Protein 5ECA (pdb70)

Solvent-accessible surface area: 3871 Å² total; per-residue (Å²): 139,176,75,25,26,38,2,73,132,93,29,125,28,110,52,106,97,22,4,32,8,152,141,46,14,102,0,41,7,82,70,72,112,104,64,90,104,39,40,0,58,0,90,105,59,44,119,77,3,92,0,15,20,112,66,12,30,106,39,153

Secondary structure (DSSP, 8-state):
---EEEESS-B--SSSSB--B-TT-EEEEEE--SSSEEEEEETTT--EEEEEGGGEEE--

B-factor: mean 15.89, std 6.66, range [7.61, 47.37]

GO terms:
  GO:0019903 protein phosphatase binding (F, IPI)
  GO:0004713 protein tyrosine kinase activity (F, EXP)
  GO:0005829 cytosol (C, TAS)
  GO:0005515 protein binding (F, IPI)
  GO:0032991 protein-containing complex (C, IMP)
  GO:0071253 connexin binding (F, IPI)
  GO:0005634 nucleus (C, IDA)
  GO:0005856 cytoskeleton (C, IDA)
  GO:0005886 plasma membrane (C, IDA)
  GO:0010008 endosome membrane (C, IDA)
  GO:0051726 regulation of cell cycle (P, IDA)

Foldseek 3Di:
DFFKKFFQAFDDDDDDAADGDHGGWIWGFDAPPDPAWTWIATPPPRDIHIDGPVRIDTDD

Organism: Gallus gallus (NCBI:txid9031)

InterPro domains:
  IPR000719 Protein kinase domain [PS50011] (267-520)
  IPR000980 SH2 domain [PF00017] (148-230)
  IPR000980 SH2 domain [PS50001] (148-245)
  IPR000980 SH2 domain [SM00252] (146-236)
  IPR001245 Serine-threonine/tyrosine-protein kinase, catalytic domain [PF07714] (268-515)
  IPR001245 Serine-threonine/tyrosine-protein kinase, catalytic domain [PR00109] (338-351)
  IPR001245 Serine-threonine/tyrosine-protein kinase, catalytic domain [PR00109] (376-394)
  IPR001245 Serine-threonine/tyrosine-protein kinase, catalytic domain [PR00109] (424-434)
  IPR001245 Serine-threonine/tyrosine-protein kinase, catalytic domain [PR00109] (443-465)
  IPR001245 Serine-threonine/tyrosine-protein kinase, catalytic domain [PR00109] (487-509)
  IPR001452 SH3 domain [PF00018] (87-134)
  IPR001452 SH3 domain [PR00452] (84-94)
  IPR001452 SH3 domain [PR00452] (98-113)
  IPR001452 SH3 domain [PR00452] (115-124)
  IPR001452 SH3 domain [PR00452] (128-140)
  IPR001452 SH3 domain [PS50002] (81-142)
  IPR001452 SH3 domain [SM00326] (84-141)
  IPR008266 Tyrosine-protein kinase, active site [PS00109] (382-394)
  IPR011009 Protein kinase-like domain superfamily [SSF56112] (256-526)
  IPR017441 Protein kinase, ATP binding site [PS00107] (273-295)

Structure (mmCIF, N/CA/C/O backbone):
data_5ECA
#
_entry.id   5ECA
#
_cell.length_a   40.850
_cell.length_b   56.003
_cell.length_c   52.113
_cell.angle_alpha   90.000
_cell.angle_beta   90.000
_cell.angle_gamma   90.000
#
_symmetry.space_group_name_H-M   'C 2 2 21'
#
loop_
_entity.id
_entity.type
_entity.pdbx_description
1 polymer 'Proto-oncogene tyrosine-protein kinase Src'
2 water water
#
loop_
_atom_site.group_PDB
_atom_site.id
_atom_site.type_symbol
_atom_site.label_atom_id
_atom_site.label_alt_id
_atom_site.label_comp_id
_atom_site.label_asym_id
_atom_site.label_entity_id
_atom_site.label_seq_id
_atom_site.pdbx_PDB_ins_code
_atom_site.Cartn_x
_atom_site.Cartn_y
_atom_site.Cartn_z
_atom_site.occupancy
_atom_site.B_iso_or_equiv
_atom_site.auth_seq_id
_atom_site.auth_comp_id
_atom_site.auth_asym_id
_atom_site.auth_atom_id
_atom_site.pdbx_PDB_model_num
ATOM 1 N N . SER A 1 1 ? 15.523 25.460 -0.196 1.00 26.36 82 SER A N 1
ATOM 2 C CA . SER A 1 1 ? 16.270 24.309 0.289 1.00 24.18 82 SER A CA 1
ATOM 3 C C . SER A 1 1 ? 15.342 23.311 0.982 1.00 22.95 82 SER A C 1
ATOM 4 O O . SER A 1 1 ? 15.247 22.190 0.531 1.00 22.68 82 SER A O 1
ATOM 11 N N . HIS A 1 2 ? 14.660 23.717 2.058 1.00 22.59 83 HIS A N 1
ATOM 12 C CA . HIS A 1 2 ? 13.586 22.897 2.616 1.00 21.85 83 HIS A CA 1
ATOM 13 C C . HIS A 1 2 ? 12.433 22.851 1.627 1.00 17.82 83 HIS A C 1
ATOM 14 O O . HIS A 1 2 ? 11.890 23.890 1.237 1.00 18.70 83 HIS A O 1
ATOM 28 N N . MET A 1 3 ? 12.066 21.651 1.220 1.00 14.36 84 MET A N 1
ATOM 29 C CA . MET A 1 3 ? 11.055 21.464 0.195 1.00 13.18 84 MET A CA 1
ATOM 30 C C . MET A 1 3 ? 10.260 20.236 0.611 1.00 11.70 84 MET A C 1
ATOM 31 O O . MET A 1 3 ? 10.473 19.133 0.107 1.00 11.36 84 MET A O 1
ATOM 45 N N . THR A 1 4 ? 9.340 20.433 1.551 1.00 11.78 85 THR A N 1
ATOM 46 C CA . THR A 1 4 ? 8.618 19.315 2.146 1.00 11.62 85 THR A CA 1
ATOM 47 C C . THR A 1 4 ? 7.382 18.993 1.321 1.00 11.57 85 THR A C 1
ATOM 48 O O . THR A 1 4 ? 6.602 19.883 0.969 1.00 12.14 85 THR A O 1
ATOM 59 N N . PHE A 1 5 ? 7.227 17.716 1.008 1.00 10.88 86 PHE A N 1
ATOM 60 C CA . PHE A 1 5 ? 6.065 17.209 0.314 1.00 10.49 86 PHE A CA 1
ATOM 61 C C . PHE A 1 5 ? 5.485 16.066 1.127 1.00 10.46 86 PHE A C 1
ATOM 62 O O . PHE A 1 5 ? 6.175 15.433 1.926 1.00 11.80 86 PHE A O 1
ATOM 79 N N . VAL A 1 6 ? 4.202 15.805 0.920 1.00 9.77 87 VAL A N 1
ATOM 80 C CA . VAL A 1 6 ? 3.528 14.699 1.578 1.00 9.16 87 VAL A CA 1
ATOM 81 C C . VAL A 1 6 ? 3.079 13.698 0.530 1.00 8.14 87 VAL A C 1
ATOM 82 O O . VAL A 1 6 ? 2.604 14.077 -0.548 1.00 8.52 87 VAL A O 1
ATOM 95 N N . ALA A 1 7 ? 3.235 12.422 0.855 1.00 8.51 88 ALA A N 1
ATOM 96 C CA . ALA A 1 7 ? 2.803 11.354 -0.029 1.00 8.23 88 ALA A CA 1
ATOM 97 C C . ALA A 1 7 ? 1.281 11.241 -0.027 1.00 7.70 88 ALA A C 1
ATOM 98 O O . ALA A 1 7 ? 0.643 11.114 1.025 1.00 8.41 88 ALA A O 1
ATOM 105 N N . LEU A 1 8 ? 0.702 11.255 -1.225 1.00 7.61 89 LEU A N 1
ATOM 106 C CA . LEU A 1 8 ? -0.738 11.161 -1.412 1.00 8.26 89 LEU A CA 1
ATOM 107 C C . LEU A 1 8 ? -1.225 9.728 -1.476 1.00 8.07 89 LEU A C 1
ATOM 108 O O . LEU A 1 8 ? -2.414 9.482 -1.250 1.00 9.14 89 LEU A O 1
ATOM 124 N N . TYR A 1 9 ? -0.327 8.797 -1.794 1.00 8.33 90 TYR A N 1
ATOM 125 C CA . TYR A 1 9 ? -0.629 7.385 -1.970 1.00 9.08 90 TYR A CA 1
ATOM 126 C C . TYR A 1 9 ? 0.581 6.602 -1.493 1.00 8.96 90 TYR A C 1
ATOM 127 O O . TYR A 1 9 ? 1.695 7.121 -1.467 1.00 9.73 90 TYR A O 1
ATOM 145 N N . ASP A 1 10 ? 0.360 5.336 -1.147 1.00 9.43 91 ASP A N 1
ATOM 146 C CA . ASP A 1 10 ? 1.470 4.415 -0.938 1.00 10.11 91 ASP A CA 1
ATOM 147 C C . ASP A 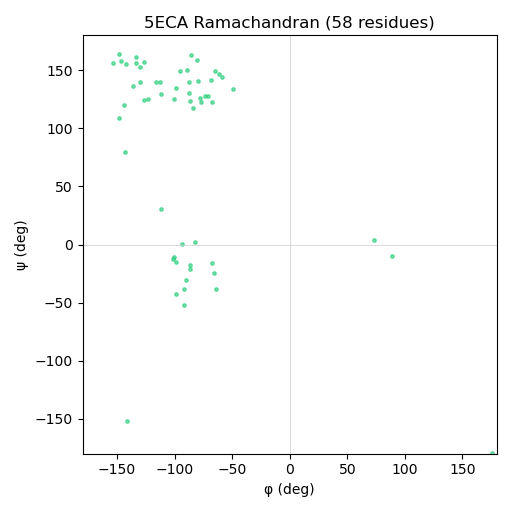1 10 ? 2.218 4.201 -2.248 1.00 9.60 91 ASP A C 1
ATOM 148 O O . ASP A 1 10 ? 1.630 4.196 -3.337 1.00 10.48 91 ASP A O 1
ATOM 157 N N . TYR A 1 11 ? 3.517 3.943 -2.141 1.00 9.42 92 TYR A N 1
ATOM 158 C CA . TYR A 1 11 ? 4.312 3.558 -3.297 1.00 9.49 92 TYR A CA 1
ATOM 159 C C . TYR A 1 11 ? 5.346 2.542 -2.847 1.00 9.43 92 TYR A C 1
ATOM 160 O O . TYR A 1 11 ? 6.175 2.833 -1.978 1.00 9.85 92 TYR A O 1
ATOM 178 N N . VAL A 1 12 ? 5.304 1.352 -3.423 1.00 9.76 93 VAL A N 1
ATOM 179 C CA . VAL A 1 12 ? 6.342 0.355 -3.198 1.00 10.44 93 VAL A CA 1
ATOM 180 C C . VAL A 1 12 ? 7.278 0.387 -4.391 1.00 11.10 93 VAL A C 1
ATOM 181 O O . VAL A 1 12 ? 6.846 0.231 -5.540 1.00 11.64 93 VAL A O 1
ATOM 194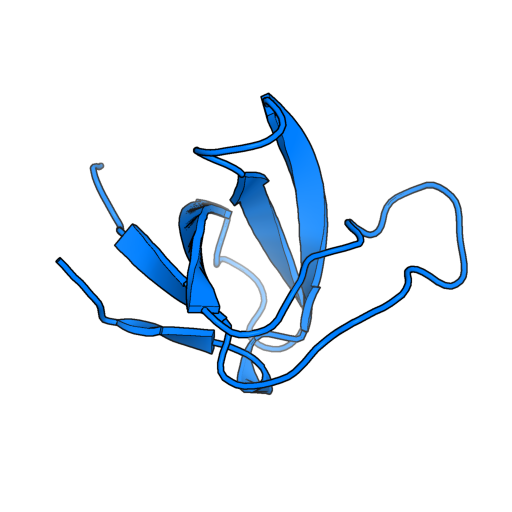 N N . ALA A 1 13 ? 8.561 0.578 -4.115 1.00 11.49 94 ALA A N 1
ATOM 195 C CA . ALA A 1 13 ? 9.553 0.678 -5.166 1.00 12.34 94 ALA A CA 1
ATOM 196 C C . ALA A 1 13 ? 9.619 -0.604 -5.979 1.00 12.99 94 ALA A C 1
ATOM 197 O O . ALA A 1 13 ? 9.457 -1.714 -5.462 1.00 13.77 94 ALA A O 1
ATOM 204 N N . SER A 1 14 ? 9.903 -0.446 -7.269 1.00 13.67 95 SER A N 1
ATOM 205 C CA . SER A 1 14 ? 10.027 -1.589 -8.157 1.00 15.41 95 SER A CA 1
ATOM 206 C C . SER A 1 14 ? 11.470 -1.969 -8.435 1.00 15.33 95 SER A C 1
ATOM 207 O O . SER A 1 14 ? 11.708 -3.033 -9.008 1.00 15.62 95 SER A O 1
ATOM 215 N N . GLY A 1 15 ? 12.428 -1.134 -8.056 1.00 15.73 96 GLY A N 1
ATOM 216 C CA . GLY A 1 15 ? 13.814 -1.407 -8.357 1.00 16.82 96 GLY A CA 1
ATOM 217 C C . GLY A 1 15 ? 14.743 -1.023 -7.232 1.00 16.45 96 GLY A C 1
ATOM 218 O O . GLY A 1 15 ? 14.365 -1.013 -6.057 1.00 16.08 96 GLY A O 1
ATOM 222 N N . GLU A 1 16 ? 15.977 -0.693 -7.598 1.00 17.16 97 GLU A N 1
ATOM 223 C CA . GLU A 1 16 ? 16.991 -0.369 -6.612 1.00 18.09 97 GLU A CA 1
ATOM 224 C C . GLU A 1 16 ? 17.032 1.111 -6.276 1.00 18.45 97 GLU A C 1
ATOM 225 O O . GLU A 1 16 ? 17.356 1.469 -5.138 1.00 21.31 97 GLU A O 1
ATOM 229 N N . THR A 1 17 ? 16.699 1.983 -7.222 1.00 16.15 98 THR A N 1
ATOM 230 C CA . THR A 1 17 ? 16.958 3.401 -7.042 1.00 15.99 98 THR A CA 1
ATOM 231 C C . THR A 1 17 ? 15.728 4.190 -6.633 1.00 14.29 98 THR A C 1
ATOM 232 O O . THR A 1 17 ? 15.880 5.348 -6.236 1.00 14.49 98 THR A O 1
ATOM 243 N N . ASP A 1 18 ? 14.534 3.607 -6.721 1.00 13.88 99 ASP A N 1
ATOM 244 C CA . ASP A 1 18 ? 13.343 4.299 -6.261 1.00 12.49 99 ASP A CA 1
ATOM 245 C C . ASP A 1 18 ? 13.143 4.087 -4.759 1.00 12.10 99 ASP A C 1
ATOM 246 O O . ASP A 1 18 ? 13.773 3.235 -4.134 1.00 14.61 99 ASP A O 1
ATOM 255 N N . LEU A 1 19 ? 12.308 4.939 -4.172 1.00 10.46 100 LEU A N 1
ATOM 256 C CA . LEU A 1 19 ? 12.068 4.979 -2.739 1.00 10.27 100 LEU A CA 1
ATOM 257 C C . LEU A 1 19 ? 10.650 4.508 -2.471 1.00 10.26 100 LEU A C 1
ATOM 258 O O . LEU A 1 19 ? 9.707 5.026 -3.075 1.00 9.96 100 LEU A O 1
ATOM 274 N N . SER A 1 20 ? 10.494 3.564 -1.543 1.00 10.41 101 SER A N 1
ATOM 275 C CA . SER A 1 20 ? 9.173 3.149 -1.090 1.00 9.96 101 SER A CA 1
ATOM 276 C C . SER A 1 20 ? 8.727 4.054 0.043 1.00 9.33 101 SER A C 1
ATOM 277 O O . SER A 1 20 ? 9.523 4.385 0.927 1.00 9.86 101 SER A O 1
ATOM 285 N N . PHE A 1 21 ? 7.445 4.417 0.039 1.00 8.60 102 PHE A N 1
ATOM 286 C CA . PHE A 1 21 ? 6.919 5.310 1.057 1.00 8.20 102 PHE A CA 1
ATOM 287 C C . PHE A 1 21 ? 5.436 5.049 1.238 1.00 8.51 102 PHE A C 1
ATOM 288 O O . PHE A 1 21 ? 4.762 4.528 0.346 1.00 8.81 102 PHE A O 1
ATOM 305 N N . LYS A 1 22 ? 4.941 5.414 2.417 1.00 8.94 103 LYS A N 1
ATOM 306 C CA . LYS A 1 22 ? 3.540 5.271 2.758 1.00 9.72 103 LYS A CA 1
ATOM 307 C C . LYS A 1 22 ? 2.790 6.568 2.497 1.00 8.80 103 LYS A C 1
ATOM 308 O O . LYS A 1 22 ? 3.328 7.668 2.655 1.00 8.95 103 LYS A O 1
ATOM 327 N N . LYS A 1 23 ? 1.520 6.431 2.147 1.00 9.25 104 LYS A N 1
ATOM 328 C CA . LYS A 1 23 ? 0.632 7.579 2.150 1.00 9.32 104 LYS A CA 1
ATOM 329 C C . LYS A 1 23 ? 0.761 8.327 3.471 1.00 8.56 104 LYS A C 1
ATOM 330 O O . LYS A 1 23 ? 0.772 7.722 4.548 1.00 9.57 104 LYS A O 1
ATOM 349 N N . GLY A 1 24 ? 0.867 9.655 3.383 1.00 8.67 105 GLY A N 1
ATOM 350 C CA . GLY A 1 24 ? 1.015 10.488 4.559 1.00 8.88 105 GLY A CA 1
ATOM 351 C C . GLY A 1 24 ? 2.438 10.725 5.005 1.00 9.35 105 GLY A C 1
ATOM 352 O O . GLY A 1 24 ? 2.663 11.558 5.888 1.00 9.94 105 GLY A O 1
ATOM 356 N N . GLU A 1 25 ? 3.400 10.019 4.435 1.00 9.24 106 GLU A N 1
ATOM 357 C CA . GLU A 1 25 ? 4.792 10.237 4.775 1.00 10.43 106 GLU A CA 1
ATOM 358 C C . GLU A 1 25 ? 5.226 11.599 4.253 1.00 10.63 106 GLU A C 1
ATOM 359 O O . GLU A 1 25 ? 4.843 12.017 3.154 1.00 12.32 106 GLU A O 1
ATOM 371 N N . ARG A 1 26 ? 6.047 12.284 5.040 1.00 10.34 107 ARG A N 1
ATOM 372 C CA . ARG A 1 26 ? 6.613 13.567 4.650 1.00 10.00 107 ARG A CA 1
ATOM 373 C C . ARG A 1 26 ? 8.026 13.369 4.130 1.00 9.95 107 ARG A C 1
ATOM 374 O O . ARG A 1 26 ? 8.820 12.635 4.725 1.00 10.16 107 ARG A O 1
ATOM 395 N N . LEU A 1 27 ? 8.320 14.015 3.009 1.00 10.02 108 LEU A N 1
ATOM 396 C CA . LEU A 1 27 ? 9.553 13.796 2.276 1.00 10.30 108 LEU A CA 1
ATOM 397 C C . LEU A 1 27 ? 10.194 15.139 1.974 1.00 10.18 108 LEU A C 1
ATOM 398 O O . LEU A 1 27 ? 9.509 16.103 1.631 1.00 11.18 108 LEU A O 1
ATOM 414 N N . GLN A 1 28 ? 11.513 15.193 2.098 1.00 9.57 109 GLN A N 1
ATOM 415 C CA . GLN A 1 28 ? 12.305 16.314 1.610 1.00 8.91 109 GLN A CA 1
ATOM 416 C C . GLN A 1 28 ? 12.645 16.046 0.146 1.00 8.62 109 GLN A C 1
ATOM 417 O O . GLN A 1 28 ? 13.251 15.018 -0.187 1.00 9.01 109 GLN A O 1
ATOM 431 N N . ILE A 1 29 ? 12.271 16.965 -0.735 1.00 8.66 110 ILE A N 1
ATOM 432 C CA . ILE A 1 29 ? 12.591 16.807 -2.149 1.00 8.61 110 ILE A CA 1
ATOM 433 C C . ILE A 1 29 ? 14.005 17.319 -2.389 1.00 9.09 110 ILE A C 1
ATOM 434 O O . ILE A 1 29 ? 14.305 18.494 -2.165 1.00 10.69 110 ILE A O 1
ATOM 450 N N . VAL A 1 30 ? 14.879 16.414 -2.813 1.00 8.78 111 VAL A N 1
ATOM 451 C CA . VAL A 1 30 ? 16.299 16.682 -2.983 1.00 8.94 111 VAL A CA 1
ATOM 452 C C . VAL A 1 30 ? 16.610 17.138 -4.394 1.00 10.16 111 VAL A C 1
ATOM 453 O O . VAL A 1 30 ? 17.470 17.992 -4.602 1.00 11.19 111 VAL A O 1
ATOM 466 N N . ASN A 1 31 ? 15.953 16.561 -5.387 1.00 10.61 112 ASN A N 1
ATOM 467 C CA . ASN A 1 31 ? 16.268 16.881 -6.770 1.00 12.49 112 ASN A CA 1
ATOM 468 C C . ASN A 1 31 ? 14.981 16.747 -7.566 1.00 12.94 112 ASN A C 1
ATOM 469 O O . ASN A 1 31 ? 14.477 15.635 -7.770 1.00 13.59 112 ASN A O 1
ATOM 480 N N . ASN A 1 32 ? 14.444 17.886 -7.994 1.00 12.76 113 ASN A N 1
ATOM 481 C CA . ASN A 1 32 ? 13.257 17.935 -8.838 1.00 14.22 113 ASN A CA 1
ATOM 482 C C . ASN A 1 32 ? 13.591 18.427 -10.242 1.00 15.69 113 ASN A C 1
ATOM 483 O O . ASN A 1 32 ? 12.749 19.040 -10.899 1.00 16.39 113 ASN A O 1
ATOM 494 N N . THR A 1 33 ? 14.811 18.145 -10.712 1.00 15.52 114 THR A N 1
ATOM 495 C CA . THR A 1 33 ? 15.223 18.583 -12.045 1.00 16.72 114 THR A CA 1
ATOM 496 C C . THR A 1 33 ? 14.388 17.920 -13.124 1.00 16.77 114 THR A C 1
ATOM 497 O O . THR A 1 33 ? 14.074 18.546 -14.143 1.00 18.41 114 THR A O 1
ATOM 508 N N . GLU A 1 34 ? 14.056 16.648 -12.947 1.00 16.55 115 GLU A N 1
ATOM 509 C CA . GLU A 1 34 ? 13.162 15.961 -13.865 1.00 17.61 115 GLU A CA 1
ATOM 510 C C . GLU A 1 34 ? 11.726 16.138 -13.397 1.00 17.61 115 GLU A C 1
ATOM 511 O O . GLU A 1 34 ? 11.453 16.243 -12.199 1.00 17.91 115 GLU A O 1
ATOM 523 N N . GLY A 1 35 ? 10.798 16.140 -14.343 1.00 17.98 116 GLY A N 1
ATOM 524 C CA . GLY A 1 35 ? 9.414 16.387 -13.993 1.00 18.37 116 GLY A CA 1
ATOM 525 C C . GLY A 1 35 ? 8.658 15.142 -13.581 1.00 18.24 116 GLY A C 1
ATOM 526 O O . GLY A 1 35 ? 7.603 15.241 -12.941 1.00 18.91 116 GLY A O 1
ATOM 530 N N . ASP A 1 36 ? 9.187 13.966 -13.919 1.00 17.25 117 ASP A N 1
ATOM 531 C CA . ASP A 1 36 ? 8.503 12.707 -13.650 1.00 17.55 117 ASP A CA 1
ATOM 532 C C . ASP A 1 36 ? 9.000 11.995 -12.400 1.00 15.28 117 ASP A C 1
ATOM 533 O O . ASP A 1 36 ? 8.185 11.475 -11.635 1.00 14.54 117 AS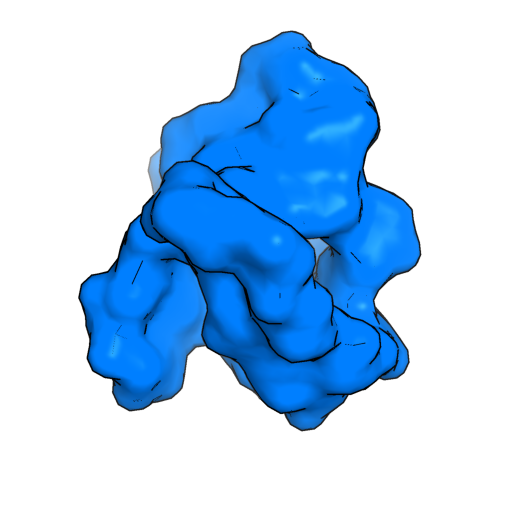P A O 1
ATOM 542 N N . TRP A 1 37 ? 10.309 11.952 -12.185 1.00 13.93 118 TRP A N 1
ATOM 543 C CA . TRP A 1 37 ? 10.912 11.264 -11.052 1.00 12.83 118 TRP A CA 1
ATOM 544 C C . TRP A 1 37 ? 11.754 12.262 -10.280 1.00 11.73 118 TRP A C 1
ATOM 545 O O . TRP A 1 37 ? 12.638 12.904 -10.853 1.00 13.02 118 TRP A O 1
ATOM 566 N N . TRP A 1 38 ? 11.483 12.384 -8.989 1.00 10.10 119 TRP A N 1
ATOM 567 C CA . TRP A 1 38 ? 12.195 13.295 -8.111 1.00 9.92 119 TRP A CA 1
ATOM 568 C C . TRP A 1 38 ? 13.005 12.489 -7.116 1.00 9.76 119 TRP A C 1
ATOM 569 O O . TRP A 1 38 ? 12.530 11.482 -6.581 1.00 9.85 119 TRP A O 1
ATOM 590 N N . LEU A 1 39 ? 14.215 12.943 -6.833 1.00 9.57 120 LEU A N 1
ATOM 591 C CA . LEU A 1 39 ? 14.960 12.364 -5.724 1.00 10.00 120 LEU A CA 1
ATOM 592 C C . LEU A 1 39 ? 14.412 12.941 -4.428 1.00 8.94 120 LEU A C 1
ATOM 593 O O . LEU A 1 39 ? 14.347 14.164 -4.263 1.00 9.07 120 LEU A O 1
ATOM 609 N N . ALA A 1 40 ? 14.023 12.055 -3.518 1.00 8.97 121 ALA A N 1
ATOM 610 C CA . ALA A 1 40 ? 13.394 12.432 -2.267 1.00 9.07 121 ALA A CA 1
ATOM 611 C C . ALA A 1 40 ? 14.031 11.681 -1.111 1.00 8.75 121 ALA A C 1
ATOM 612 O O . ALA A 1 40 ? 14.577 10.591 -1.266 1.00 9.68 121 ALA A O 1
ATOM 619 N N . HIS A 1 41 ? 13.909 12.277 0.066 1.00 8.77 122 HIS A N 1
ATOM 620 C CA . HIS A 1 41 ? 14.435 11.727 1.303 1.00 9.56 122 HIS A CA 1
ATOM 621 C C . HIS A 1 41 ? 13.296 11.684 2.303 1.00 9.33 122 HIS A C 1
ATOM 622 O O . HIS A 1 41 ? 12.655 12.706 2.559 1.00 9.90 122 HIS A O 1
ATOM 636 N N . SER A 1 42 ? 13.033 10.509 2.853 1.00 9.27 123 SER A N 1
ATOM 637 C CA . SER A 1 42 ? 11.956 10.371 3.818 1.00 10.43 123 SER A CA 1
ATOM 638 C C . SER A 1 42 ? 12.373 10.911 5.170 1.00 11.69 123 SER A C 1
ATOM 639 O O . SER A 1 42 ? 13.350 10.441 5.760 1.00 12.77 123 SER A O 1
ATOM 647 N N . LEU A 1 43 ? 11.610 11.873 5.674 1.00 11.44 124 LEU A N 1
ATOM 648 C CA . LEU A 1 43 ? 11.850 12.364 7.024 1.00 13.43 124 LEU A CA 1
ATOM 649 C C . LEU A 1 43 ? 11.536 11.317 8.086 1.00 16.98 124 LEU A C 1
ATOM 650 O O . LEU A 1 43 ? 11.972 11.467 9.231 1.00 19.77 1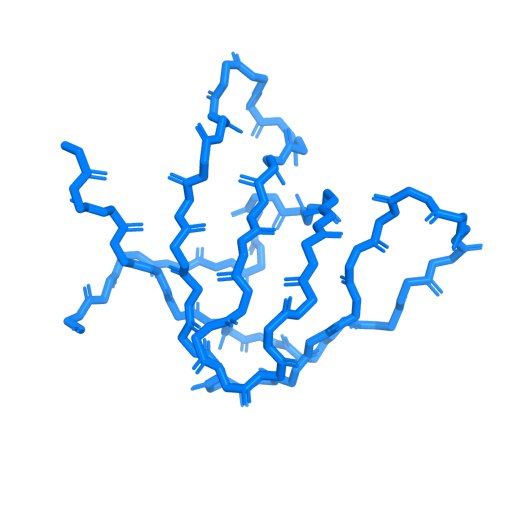24 LEU A O 1
ATOM 666 N N . THR A 1 44 ? 10.809 10.262 7.726 1.00 18.08 125 THR A N 1
ATOM 667 C CA . THR A 1 44 ? 10.386 9.203 8.639 1.00 20.55 125 THR A CA 1
ATOM 668 C C . THR A 1 44 ? 11.385 8.046 8.679 1.00 19.97 125 THR A C 1
ATOM 669 O O . THR A 1 44 ? 11.800 7.612 9.756 1.00 21.93 125 THR A O 1
ATOM 680 N N . THR A 1 45 ? 11.752 7.513 7.515 1.00 17.32 126 THR A N 1
ATOM 681 C CA . THR A 1 45 ? 12.577 6.315 7.432 1.00 16.99 126 THR A CA 1
ATOM 682 C C . THR A 1 45 ? 14.045 6.619 7.180 1.00 17.82 126 THR A C 1
ATOM 683 O O . THR A 1 45 ? 14.887 5.727 7.361 1.00 18.84 126 THR A O 1
ATOM 694 N N . GLY A 1 46 ? 14.365 7.842 6.761 1.00 16.71 127 GLY A N 1
ATOM 695 C CA . GLY A 1 46 ? 15.713 8.207 6.404 1.00 17.14 127 GLY A CA 1
ATOM 696 C C . GLY A 1 46 ? 16.194 7.633 5.101 1.00 15.67 127 GLY A C 1
ATOM 697 O O . GLY A 1 46 ? 17.354 7.857 4.737 1.00 17.64 127 GLY A O 1
ATOM 701 N N . ARG A 1 47 ? 15.337 6.924 4.369 1.00 13.69 128 ARG A N 1
ATOM 702 C CA . ARG A 1 47 ? 15.737 6.396 3.083 1.00 13.34 128 ARG A CA 1
ATOM 703 C C . ARG A 1 47 ? 15.646 7.487 2.032 1.00 12.47 128 ARG A C 1
ATOM 704 O O . ARG A 1 47 ? 14.931 8.477 2.190 1.00 11.94 128 ARG A O 1
ATOM 725 N N . THR A 1 48 ? 16.376 7.284 0.953 1.00 12.53 129 THR A N 1
ATOM 726 C CA . THR A 1 48 ? 16.496 8.271 -0.101 1.00 12.49 129 THR A CA 1
ATOM 727 C C . THR A 1 48 ? 16.369 7.534 -1.417 1.00 12.60 129 THR A C 1
ATOM 728 O O . THR A 1 48 ? 16.925 6.447 -1.577 1.00 16.14 129 THR A O 1
ATOM 739 N N . GLY A 1 49 ? 15.602 8.092 -2.341 1.00 10.82 130 GLY A N 1
ATOM 740 C CA . GLY A 1 49 ? 15.500 7.490 -3.653 1.00 10.90 130 GLY A CA 1
ATOM 741 C C . GLY A 1 49 ? 14.498 8.238 -4.495 1.00 10.12 130 GLY A C 1
ATOM 742 O O . GLY A 1 49 ? 13.892 9.224 -4.060 1.00 10.12 130 GLY A O 1
ATOM 746 N N . TYR A 1 50 ? 14.334 7.752 -5.718 1.00 10.30 131 TYR A N 1
ATOM 747 C CA . TYR A 1 50 ? 13.450 8.403 -6.667 1.00 10.11 131 TYR A CA 1
ATOM 748 C C . TYR A 1 50 ? 11.994 8.060 -6.410 1.00 9.69 131 TYR A C 1
ATOM 749 O O . TYR A 1 50 ? 11.646 6.919 -6.102 1.00 10.13 131 TYR A O 1
ATOM 767 N N . ILE A 1 51 ? 11.143 9.063 -6.574 1.00 9.50 132 ILE A N 1
ATOM 768 C CA . ILE A 1 51 ? 9.709 8.904 -6.375 1.00 9.14 132 ILE A CA 1
ATOM 769 C C . ILE A 1 51 ? 8.975 9.459 -7.581 1.00 9.59 132 ILE A C 1
ATOM 770 O O . ILE A 1 51 ? 9.459 10.392 -8.235 1.00 9.49 132 ILE A O 1
ATOM 786 N N . PRO A 1 52 ? 7.785 8.948 -7.881 1.00 9.39 133 PRO A N 1
ATOM 787 C CA . PRO A 1 52 ? 6.962 9.566 -8.921 1.00 9.91 133 PRO A CA 1
ATOM 788 C C . PRO A 1 52 ? 6.430 10.896 -8.422 1.00 9.57 133 PRO A C 1
ATOM 789 O O . PRO A 1 52 ? 5.817 10.975 -7.354 1.00 10.37 133 PRO A O 1
ATOM 800 N N . SER A 1 53 ? 6.642 11.941 -9.212 1.00 9.77 134 SER A N 1
ATOM 801 C CA . SER A 1 53 ? 6.308 13.278 -8.751 1.00 11.53 134 SER A CA 1
ATOM 802 C C . SER A 1 53 ? 4.814 13.465 -8.557 1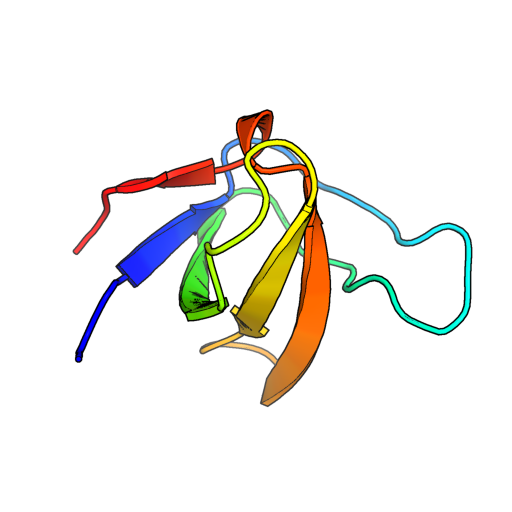.00 11.27 134 SER A C 1
ATOM 803 O O . SER A 1 53 ? 4.408 14.344 -7.788 1.00 12.50 134 SER A O 1
ATOM 811 N N . ASN A 1 54 ? 3.989 12.677 -9.242 1.00 10.57 135 ASN A N 1
ATOM 812 C CA . ASN A 1 54 ? 2.542 12.813 -9.100 1.00 11.43 135 ASN A CA 1
ATOM 813 C C . ASN A 1 54 ? 1.992 12.085 -7.877 1.00 10.71 135 ASN A C 1
ATOM 814 O O . ASN A 1 54 ? 0.780 12.121 -7.647 1.00 11.63 135 ASN A O 1
ATOM 825 N N . TYR A 1 55 ? 2.846 11.456 -7.070 1.00 9.41 136 TYR A N 1
ATOM 826 C CA . TYR A 1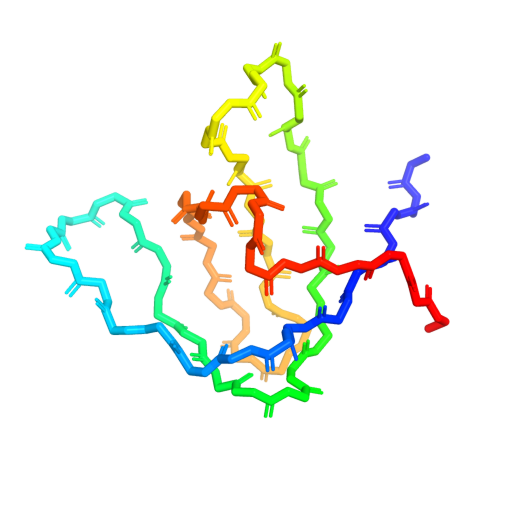 55 ? 2.404 10.808 -5.845 1.00 8.91 136 TYR A CA 1
ATOM 827 C C . TYR A 1 55 ? 2.514 11.709 -4.630 1.00 8.84 136 TYR A C 1
ATOM 828 O O . TYR A 1 55 ? 2.219 11.254 -3.527 1.00 9.19 136 TYR A O 1
ATOM 846 N N . VAL A 1 56 ? 2.977 12.950 -4.789 1.00 8.70 137 VAL A N 1
ATOM 847 C CA . VAL A 1 56 ? 3.221 13.831 -3.659 1.00 8.69 137 VAL A CA 1
ATOM 848 C C . VAL A 1 56 ? 2.640 15.204 -3.949 1.00 9.30 137 VAL A C 1
ATOM 849 O O . VAL A 1 56 ? 2.392 15.575 -5.098 1.00 10.27 137 VAL A O 1
ATOM 862 N N . ALA A 1 57 ? 2.443 15.970 -2.883 1.00 9.40 138 ALA A N 1
ATOM 863 C CA . ALA A 1 57 ? 1.987 17.348 -2.981 1.00 10.55 138 ALA A CA 1
ATOM 864 C C . ALA A 1 57 ? 2.708 18.175 -1.927 1.00 10.16 138 ALA A C 1
ATOM 865 O O . ALA A 1 57 ? 3.135 17.636 -0.900 1.00 10.32 138 ALA A O 1
ATOM 872 N N . PRO A 1 58 ? 2.835 19.487 -2.138 1.00 11.99 139 PRO A N 1
ATOM 873 C CA . PRO A 1 58 ? 3.531 20.319 -1.143 1.00 13.63 139 PRO A CA 1
ATOM 874 C C . PRO A 1 58 ? 2.871 20.235 0.223 1.00 14.30 139 PRO A C 1
ATOM 875 O O . PRO A 1 58 ? 1.648 20.155 0.333 1.00 16.28 139 PRO A O 1
ATOM 886 N N . SER A 1 59 ? 3.695 20.278 1.272 1.00 14.42 140 SER A N 1
ATOM 887 C CA . SER A 1 59 ? 3.239 20.068 2.640 1.00 17.46 140 SER A CA 1
ATOM 888 C C . SER A 1 59 ? 4.083 20.878 3.614 1.00 19.25 140 SER A C 1
ATOM 889 O O . SER A 1 59 ? 5.186 21.333 3.292 1.00 19.49 140 SER A O 1
ATOM 897 N N . ASP A 1 60 ? 3.555 21.032 4.825 1.00 20.54 141 ASP A N 1
ATOM 898 C CA . ASP A 1 60 ? 4.353 21.459 5.965 1.00 22.39 141 ASP A CA 1
ATOM 899 C C . ASP A 1 60 ? 5.129 20.264 6.527 1.00 23.07 141 ASP A C 1
ATOM 900 O O . ASP A 1 60 ? 6.142 20.414 7.216 1.00 24.32 141 ASP A O 1
#

Sequence (60 aa):
SHMTFVALYDYVASGETDLSFKKGERLQIVNNTEGDWWLAHSLTTGRTGYIPSNYVAPSD

Nearest PDB structures (foldseek):
  4hxj-assembly2_B  TM=9.721E-01  e=5.626E-09  Homo sapiens
  7a39-assembly2_B  TM=9.590E-01  e=1.402E-08  Gallus gallus
  1fyn-assembly1_A  TM=9.580E-01  e=2.945E-08  Homo sapiens
  3h0h-assembly1_A  TM=9.610E-01  e=5.211E-08  Homo sapiens
  6edf-assembly1_A  TM=9.639E-01  e=8.226E-08  Homo sapiens

Radius of gyration: 9.85 Å; Cα contacts (8 Å, |Δi|>4): 138; chains: 1; bounding box: 18×26×23 Å

CATH classification: 2.30.30.40

=== Feature glossary ===
A reading guide for the features in this record.

Start from the sequence.

  · This is the polypeptide sequence — one letter per residue, N-terminus first. Length ranges from a few dozen residues for small domains to over a thousand for large multi-domain proteins.

Fold it, and you get atomic coordinates and the backbone conformation that goes with them.

  · Structure coordinates are given as an mmCIF _atom_site loop: one row per atom with element, residue name, chain id, sequence number, and x/y/z position in Å. Only the four main-chain atoms per residue are included here; side chains are omitted to keep the record compact.

  · Backbone dihedral angles. Every residue except chain termini has a φ (preceding-C → N → Cα → C) and a ψ (N → Cα → C → next-N). They are reported in degrees following the IUPAC sign con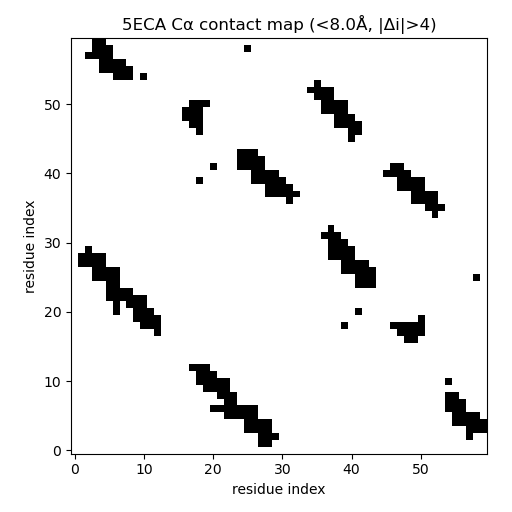vention. Secondary structure is essentially a statement about which (φ, ψ) basin each residue occupies.

  · The SS8 string is DSSP's per-residue secondary-structure call. α-helix (H) means an i→i+4 H-bond ladder; β-strand (E) means the residue participates in a β-sheet; 3₁₀ (G) and π (I) are tighter and wider helices; T/S are turns/bends; '-' is loop.

  · SS3 is a coarse helix/strand/coil call (letters a/b/c) made by the P-SEA algorithm from inter-Cα distances and dihedrals. It is less detailed than DSSP but needs only Cα positions.

Summarize the fold with a handful of shape descriptors and a per-residue structural alphabet.

  · Radius of gyration (Rg) is the root-mean-square distance of Cα atoms from their centroid — a single number for overall size and compactness. A globular domain of N residues has Rg ≈ 2.2·N^0.38 Å; an extended or disordered chain has a much larger Rg. The Cα contact count is the number of residue pairs whose Cα atoms are within 8 Å and are more than four positions apart in sequence — a standard proxy for tertiary packing density. The bounding box is the smallest axis-aligned box enclosing all Cα atoms.

  · The Foldseek 3Di string encodes local tertiary geometry as a 20-letter alphabet — one character per residue — derived from the relative positions of nearby Cα atoms. Unlike the amino-acid sequence, 3Di is a direct function of the 3D structure, so two proteins with the same fold have similar 3Di strings even at low sequence identity.

  · Solvent-accessible surface area (SASA) is the area in Å² traced out by the centre of a 1.4 Å probe sphere (a water molecule) rolled over the protein's van der Waals surface (Shrake–Rupley / Lee–Richards construction). Buried residues have near-zero SASA; fully exposed residues can exceed 200 Å². The total SASA scales roughly with the number of surface residues.

Ask how reliable the model is.

  · pLDDT (predicted Local Distance Difference Test) is AlphaFold's per-residue confidence score, ranging from 0 to 100. Values above 90 indicate high confidence (typically well-packed cores); 70–90 is confident; 50–70 low confidence; below 50 usually means the region is disordered or the prediction is unreliable there. AlphaFold stores pLDDT in the mmCIF B-factor column.

  · B-factor (Debye–Waller factor) reflects atomic displacement in the crystal lattice. It is an experimental observable (units Å²), not a prediction; low values mean the atom is pinned down, high values mean it moves or is heterogeneous across the crystal.

  · Predicted Aligned Error (PAE) is an AlphaFold confidence matrix: entry (i, j) is the expected error in the position of residue j, in ångströms, when the prediction is superimposed on the true structure at residue i. Low PAE within a block of residues means that block is internally rigid and well-predicted; high PAE between two blocks means their relative placement is uncertain even if each block individually is confident.

Place it in context: what it resembles, what it is annotated as, and how it looks.

  · Nearest PDB neighbors are the top structural matches found by Foldseek when searching this structure against the entire Protein Data Bank. Each hit reports a TM-score (0 to 1; >0.5 almost always implies the same fold) and an E-value. These are *structural* homologs — they may share no detectable sequence similarity.

  · Functional annotations link the protein to curated databases. InterPro entries identify conserved domains and families by matching the sequence against member-database signatures (Pfam, PROSITE, CDD, …). Gene Ontology (GO) terms describe molecular function, biological process, and cellular component in a controlled vocabulary. CATH places the structure in a hierarchical fold classification (Class/Architecture/Topology/Homologous-superfamily). The organism is the source species.

  · Three diagnostic plots accompany the record. The Cα contact map visualizes the tertiary structure as a 2D adjacency matrix (8 Å cutoff, sequence-local contacts suppressed). The Ramachandran plot shows the distribution of backbone (φ, ψ) torsions, with points in the α and β basins reflecting secondary structure content. The PAE plot shows AlphaFold's inter-residue confidence as a color matrix.

  · Six rendered views show the 3D structure from the faces of a cube — i.e. along ±x, ±y, ±z. Rendering representation is drawn randomly per protein from cartoon (secondary-structure ribbons), sticks (backbone bonds), or molecular surface; coloring is either N→C rainbow (blue at the N-terminus through red at the C-terminus) or one c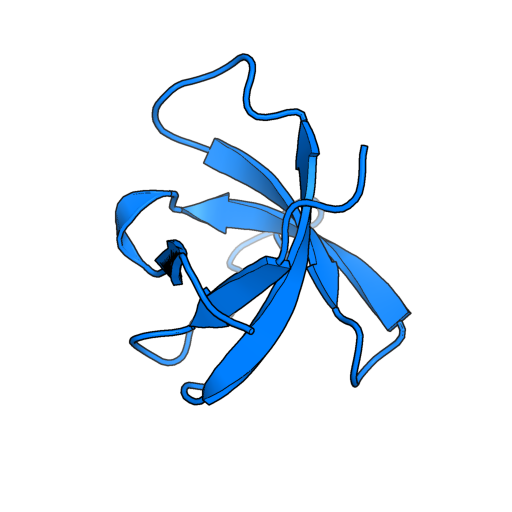olor per chain.